Protein AF-A0A1H3LMM2-F1 (afdb_monomer_lite)

Organism: NCBI:txid576131

Sequence (87 aa):
MMLETDFETDTDITRARAPLEAFKDFIEFAPAGAKAVYWRGTYLANYSVAEFARKLQATGLCELVQRRITQGRKTEFEYVAIKRRAA

Foldseek 3Di:
DDPPPPDDDAAELVPDPDSQVVVVVCLQPPAAQHKHQSDKFQDDDDPNSVVVLVVCVVVVQWDWDKDWDDDPPDIMITIMIGGHHHD

Radius of gyration: 13.44 Å; chains: 1; bounding box: 28×42×29 Å

Structure (mmCIF, N/CA/C/O backbone):
data_AF-A0A1H3LMM2-F1
#
_entry.id   AF-A0A1H3LMM2-F1
#
loop_
_atom_site.group_PDB
_atom_site.id
_atom_site.type_symbol
_atom_site.label_atom_id
_atom_site.label_alt_id
_atom_site.label_comp_id
_atom_site.label_asym_id
_atom_site.label_entity_id
_atom_site.label_seq_id
_atom_site.pdbx_PDB_ins_code
_atom_site.Cartn_x
_atom_site.Cartn_y
_atom_site.Cartn_z
_atom_site.occupancy
_atom_site.B_iso_or_equiv
_atom_site.auth_seq_id
_atom_site.auth_comp_id
_atom_site.auth_asym_id
_atom_site.auth_atom_id
_atom_site.pdbx_PDB_model_num
ATOM 1 N N . MET A 1 1 ? -8.997 -33.756 4.779 1.00 34.31 1 MET A N 1
ATOM 2 C CA . MET A 1 1 ? -9.785 -32.664 4.176 1.00 34.31 1 MET A CA 1
ATOM 3 C C . MET A 1 1 ? -9.185 -31.365 4.692 1.00 34.31 1 MET A C 1
ATOM 5 O O . MET A 1 1 ? -9.496 -30.959 5.802 1.00 34.31 1 MET A O 1
ATOM 9 N N . MET A 1 2 ? -8.183 -30.831 3.989 1.00 35.25 2 MET A N 1
ATOM 10 C CA . MET A 1 2 ? -7.577 -29.541 4.333 1.00 35.25 2 MET A CA 1
ATOM 11 C C . MET A 1 2 ? -8.509 -28.468 3.781 1.00 35.25 2 MET A C 1
ATOM 13 O O . MET A 1 2 ? -8.848 -28.515 2.603 1.00 35.25 2 MET A O 1
ATOM 17 N N . LEU A 1 3 ? -8.979 -27.574 4.645 1.00 42.75 3 LEU A N 1
ATOM 18 C CA . LEU A 1 3 ? -9.712 -26.385 4.235 1.00 42.75 3 LEU A CA 1
ATOM 19 C C . LEU A 1 3 ? -8.716 -25.481 3.509 1.00 42.75 3 LEU A C 1
ATOM 21 O O . LEU A 1 3 ? -7.939 -24.775 4.148 1.00 42.75 3 LEU A O 1
ATOM 25 N N . GLU A 1 4 ? -8.704 -25.555 2.182 1.00 37.66 4 GLU A N 1
ATOM 26 C CA . GLU A 1 4 ? -8.196 -24.475 1.346 1.00 37.66 4 GLU A CA 1
ATOM 27 C C . GLU A 1 4 ? -9.158 -23.308 1.553 1.00 37.66 4 GLU A C 1
ATOM 29 O O . GLU A 1 4 ? -10.187 -23.184 0.896 1.00 37.66 4 GLU A O 1
ATOM 34 N N . THR A 1 5 ? -8.900 -22.503 2.580 1.00 43.88 5 THR A N 1
ATOM 35 C CA . THR A 1 5 ? -9.511 -21.188 2.672 1.00 43.88 5 THR A CA 1
ATOM 36 C C . THR A 1 5 ? -8.958 -20.400 1.494 1.00 43.88 5 THR A C 1
ATOM 38 O O . THR A 1 5 ? -7.814 -19.945 1.536 1.00 43.88 5 THR A O 1
ATOM 41 N N . ASP A 1 6 ? -9.762 -20.283 0.437 1.00 40.88 6 ASP A N 1
ATOM 42 C CA . ASP A 1 6 ? -9.655 -19.251 -0.589 1.00 40.88 6 ASP A CA 1
ATOM 43 C C . ASP A 1 6 ? -9.665 -17.885 0.114 1.00 40.88 6 ASP A C 1
ATOM 45 O O . ASP A 1 6 ? -10.694 -17.226 0.254 1.00 40.88 6 ASP A O 1
ATOM 49 N N . PHE A 1 7 ? -8.521 -17.474 0.661 1.00 44.06 7 PHE A N 1
ATOM 50 C CA . PHE A 1 7 ? -8.332 -16.101 1.087 1.00 44.06 7 PHE A CA 1
ATOM 51 C C . PHE A 1 7 ? -8.278 -15.271 -0.186 1.00 44.06 7 PHE A C 1
ATOM 53 O O . PHE A 1 7 ? -7.357 -15.436 -0.987 1.00 44.06 7 PHE A O 1
ATOM 60 N N . GLU A 1 8 ? -9.305 -14.432 -0.342 1.00 54.84 8 GLU A N 1
ATOM 61 C CA . GLU A 1 8 ? -9.438 -13.341 -1.304 1.00 54.84 8 GLU A CA 1
ATOM 62 C C . GLU A 1 8 ? -8.099 -12.949 -1.931 1.00 54.84 8 GLU A C 1
ATOM 64 O O . GLU A 1 8 ? -7.162 -12.535 -1.241 1.00 54.84 8 GLU A O 1
ATOM 69 N N . THR A 1 9 ? -8.023 -13.084 -3.255 1.00 76.81 9 THR A N 1
ATOM 70 C CA . THR A 1 9 ? -6.953 -12.515 -4.076 1.00 76.81 9 THR A CA 1
ATOM 71 C C . THR A 1 9 ? -6.596 -11.117 -3.582 1.00 76.81 9 THR A C 1
ATOM 73 O O . THR A 1 9 ? -7.480 -10.267 -3.492 1.00 76.81 9 THR A O 1
ATOM 76 N N . ASP A 1 10 ? -5.312 -10.891 -3.282 1.00 88.31 10 ASP A N 1
ATOM 77 C CA . ASP A 1 10 ? -4.810 -9.593 -2.827 1.00 88.31 10 ASP A CA 1
ATOM 78 C C . ASP A 1 10 ? -5.349 -8.457 -3.722 1.00 88.31 10 ASP A C 1
ATOM 80 O O . ASP A 1 10 ? -5.257 -8.533 -4.952 1.00 88.31 10 ASP A O 1
ATOM 84 N N . THR A 1 11 ? -5.856 -7.374 -3.125 1.00 93.31 11 THR A N 1
ATOM 85 C CA . THR A 1 11 ? -6.316 -6.207 -3.890 1.00 93.31 11 THR A CA 1
ATOM 86 C C . THR A 1 11 ? -5.129 -5.559 -4.601 1.00 93.31 11 THR A C 1
ATOM 88 O O . THR A 1 11 ? -4.183 -5.088 -3.966 1.00 93.31 11 THR A O 1
ATOM 91 N N . ASP A 1 12 ? -5.162 -5.512 -5.932 1.00 93.62 12 ASP A N 1
ATOM 92 C CA . ASP A 1 12 ? -4.075 -4.948 -6.733 1.00 93.62 12 ASP A CA 1
ATOM 93 C C . ASP A 1 12 ? -4.258 -3.442 -6.966 1.00 93.62 12 ASP A C 1
ATOM 95 O O . ASP A 1 12 ? -4.907 -3.006 -7.918 1.00 93.62 12 ASP A O 1
ATOM 99 N N . ILE A 1 13 ? -3.634 -2.633 -6.110 1.00 93.88 13 ILE A N 1
ATOM 100 C CA . ILE A 1 13 ? -3.648 -1.166 -6.211 1.00 93.88 13 ILE A CA 1
ATOM 101 C C . ILE A 1 13 ? -2.702 -0.669 -7.317 1.00 93.88 13 ILE A C 1
ATOM 103 O O . ILE A 1 13 ? -2.876 0.431 -7.843 1.00 93.88 13 ILE A O 1
ATOM 107 N N . THR A 1 14 ? -1.710 -1.469 -7.724 1.00 90.75 14 THR A N 1
ATOM 108 C CA . THR A 1 14 ? -0.640 -1.023 -8.640 1.00 90.75 14 THR A CA 1
ATOM 109 C C . THR A 1 14 ? -1.137 -0.657 -10.034 1.00 90.75 14 THR A C 1
ATOM 111 O O . THR A 1 14 ? -0.465 0.075 -10.757 1.00 90.75 14 THR A O 1
ATOM 114 N N . ARG A 1 15 ? -2.322 -1.150 -10.404 1.00 87.12 15 ARG A N 1
ATOM 115 C CA . ARG A 1 15 ? -2.967 -0.904 -11.699 1.00 87.12 15 ARG A CA 1
ATOM 116 C C . ARG A 1 15 ? -4.032 0.189 -11.644 1.00 87.12 15 ARG A C 1
ATOM 118 O O . ARG A 1 15 ? -4.612 0.519 -12.677 1.00 87.12 15 ARG A O 1
ATOM 125 N N . ALA A 1 16 ? -4.312 0.743 -10.466 1.00 91.25 16 ALA A N 1
ATOM 126 C CA . ALA A 1 16 ? -5.298 1.800 -10.328 1.00 91.25 16 ALA A CA 1
ATOM 127 C C . ALA A 1 16 ? -4.818 3.078 -11.027 1.00 91.25 16 ALA A C 1
ATOM 129 O O . ALA A 1 16 ? -3.651 3.458 -10.943 1.00 91.25 16 ALA A O 1
ATOM 130 N N . ARG A 1 17 ? -5.745 3.797 -11.671 1.00 91.56 17 ARG A N 1
ATOM 131 C CA . ARG A 1 17 ? -5.458 5.114 -12.266 1.00 91.56 17 ARG A CA 1
ATOM 132 C C . ARG A 1 17 ? -4.989 6.129 -11.213 1.00 91.56 17 ARG A C 1
ATOM 134 O O . ARG A 1 17 ? -4.182 6.999 -11.525 1.00 91.56 17 ARG A O 1
ATOM 141 N N . ALA A 1 18 ? -5.488 6.003 -9.983 1.00 93.38 18 ALA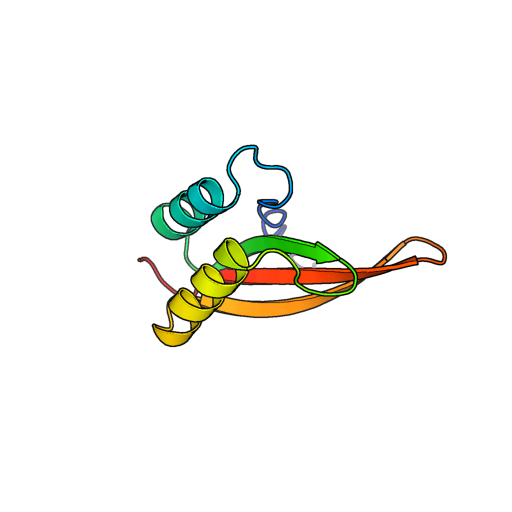 A N 1
ATOM 142 C CA . ALA A 1 18 ? -5.103 6.804 -8.825 1.00 93.38 18 ALA A CA 1
ATOM 143 C C . ALA A 1 18 ? -4.723 5.877 -7.648 1.00 93.38 18 ALA A C 1
ATOM 145 O O . ALA A 1 18 ? -5.557 5.617 -6.783 1.00 93.38 18 ALA A O 1
ATOM 146 N N . PRO A 1 19 ? -3.480 5.355 -7.602 1.00 93.06 19 PRO A N 1
ATOM 147 C CA . PRO A 1 19 ? -3.073 4.344 -6.620 1.00 93.06 19 PRO A CA 1
ATOM 148 C C . PRO A 1 19 ? -3.196 4.790 -5.164 1.00 93.06 19 PRO A C 1
ATOM 150 O O . PRO A 1 19 ? -3.550 3.992 -4.306 1.00 93.06 19 PRO A O 1
ATOM 153 N N . LEU A 1 20 ? -2.917 6.064 -4.870 1.00 95.00 20 LEU A N 1
ATOM 154 C CA . LEU A 1 20 ? -3.027 6.574 -3.505 1.00 95.00 20 LEU A CA 1
ATOM 155 C C . LEU A 1 20 ? -4.484 6.602 -3.023 1.00 95.00 20 LEU A C 1
ATOM 157 O O . LEU A 1 20 ? -4.743 6.203 -1.893 1.00 95.00 20 LEU A O 1
ATOM 161 N N . GLU A 1 21 ? -5.422 7.028 -3.872 1.00 96.50 21 GLU A N 1
ATOM 162 C CA . GLU A 1 21 ? -6.850 7.049 -3.525 1.00 96.50 21 GLU A CA 1
ATOM 163 C C . GLU A 1 21 ? -7.398 5.627 -3.389 1.00 96.50 21 GLU A C 1
ATOM 165 O O . GLU A 1 21 ? -7.980 5.304 -2.363 1.00 96.50 21 GLU A O 1
ATOM 170 N N . ALA A 1 22 ? -7.067 4.726 -4.321 1.00 96.44 22 ALA A N 1
ATOM 171 C CA . ALA A 1 22 ? -7.430 3.312 -4.201 1.00 96.44 22 ALA A CA 1
ATOM 172 C C . ALA A 1 22 ? -6.879 2.664 -2.915 1.00 96.44 22 ALA A C 1
ATOM 174 O O . ALA A 1 22 ? -7.505 1.776 -2.339 1.00 96.44 22 ALA A O 1
ATOM 175 N N . PHE A 1 23 ? -5.711 3.110 -2.439 1.00 96.38 23 PHE A N 1
ATOM 176 C CA . PHE A 1 23 ? -5.173 2.648 -1.165 1.00 96.38 23 PHE A CA 1
ATOM 177 C C . PHE A 1 23 ? -5.937 3.219 0.032 1.00 96.38 23 PHE A C 1
ATOM 179 O O . PHE A 1 23 ? -6.196 2.486 0.981 1.00 96.38 23 PHE A O 1
ATOM 186 N N . LYS A 1 24 ? -6.337 4.494 0.005 1.00 96.50 24 LYS A N 1
ATOM 187 C CA . LYS A 1 24 ? -7.204 5.057 1.051 1.00 96.50 24 LYS A CA 1
ATOM 188 C C . LYS A 1 24 ? -8.537 4.315 1.114 1.00 96.50 24 LYS A C 1
ATOM 190 O O . LYS A 1 24 ? -8.904 3.879 2.198 1.00 96.50 24 LYS A O 1
ATOM 195 N N . ASP A 1 25 ? -9.169 4.076 -0.034 1.00 96.38 25 ASP A N 1
ATOM 196 C CA . ASP A 1 25 ? -10.429 3.331 -0.127 1.00 96.38 25 ASP A CA 1
ATOM 197 C C . ASP A 1 25 ? -10.278 1.915 0.446 1.00 96.38 25 ASP A C 1
ATOM 199 O O . ASP A 1 25 ? -11.102 1.455 1.235 1.00 96.38 25 ASP A O 1
ATOM 203 N N . PHE A 1 26 ? -9.182 1.225 0.115 1.00 95.69 26 PHE A N 1
ATOM 204 C CA . PHE A 1 26 ? -8.873 -0.078 0.703 1.00 95.69 26 PHE A CA 1
ATOM 205 C C . PHE A 1 26 ? -8.780 0.001 2.234 1.00 95.69 26 PHE A C 1
ATOM 207 O O . PHE A 1 26 ? -9.353 -0.825 2.944 1.00 95.69 26 PHE A O 1
ATOM 214 N N . ILE A 1 27 ? -8.078 1.002 2.765 1.00 95.81 27 ILE A N 1
ATOM 215 C CA . ILE A 1 27 ? -7.945 1.182 4.211 1.00 95.81 27 ILE A CA 1
ATOM 216 C C . ILE A 1 27 ? -9.267 1.547 4.872 1.00 95.81 27 ILE A C 1
ATOM 218 O O . ILE A 1 27 ? -9.491 1.113 5.998 1.00 95.81 27 ILE A O 1
ATOM 222 N N . GLU A 1 28 ? -10.146 2.281 4.210 1.00 95.38 28 GLU A N 1
ATOM 223 C CA . GLU A 1 28 ? -11.455 2.636 4.748 1.00 95.38 28 GLU A CA 1
ATOM 224 C C . GLU A 1 28 ? -12.376 1.409 4.791 1.00 95.38 28 GLU A C 1
ATOM 226 O O . GLU A 1 28 ? -12.848 1.017 5.861 1.00 95.38 28 GLU A O 1
ATOM 231 N N . PHE A 1 29 ? -12.536 0.718 3.661 1.00 94.31 29 PHE A N 1
ATOM 232 C CA . PHE A 1 29 ? -13.623 -0.247 3.479 1.00 94.31 29 PHE A CA 1
ATOM 233 C C . PHE A 1 29 ? -13.232 -1.715 3.663 1.00 94.31 29 PHE A C 1
ATOM 235 O O . PHE A 1 29 ? -14.099 -2.534 3.968 1.00 94.31 29 PHE A O 1
ATOM 242 N N . ALA A 1 30 ? -11.959 -2.089 3.498 1.00 93.75 30 ALA A N 1
ATOM 243 C CA . ALA A 1 30 ? -11.580 -3.500 3.567 1.00 93.75 30 ALA A CA 1
ATOM 244 C C . ALA A 1 30 ? -11.693 -4.054 5.002 1.00 93.75 30 ALA A C 1
ATOM 246 O O . ALA A 1 30 ? -11.442 -3.328 5.969 1.00 93.75 30 ALA A O 1
ATOM 247 N N . PRO A 1 31 ? -12.031 -5.336 5.197 1.00 93.19 31 PRO A N 1
ATOM 248 C CA . PRO A 1 31 ? -12.032 -5.934 6.527 1.00 93.19 31 PRO A CA 1
ATOM 249 C C . PRO A 1 31 ? -10.609 -6.076 7.095 1.00 93.19 31 PRO A C 1
ATOM 251 O O . PRO A 1 31 ? -9.605 -6.023 6.381 1.00 93.19 31 PRO A O 1
ATOM 254 N N . ALA A 1 32 ? -10.505 -6.282 8.409 1.00 93.75 32 ALA A N 1
ATOM 255 C CA . ALA A 1 32 ? -9.240 -6.692 9.016 1.00 93.75 32 ALA A CA 1
ATOM 256 C C . ALA A 1 32 ? -8.792 -8.049 8.439 1.00 93.75 32 ALA A C 1
ATOM 258 O O . ALA A 1 32 ? -9.609 -8.938 8.221 1.00 93.75 32 ALA A O 1
ATOM 259 N N . GLY A 1 33 ? -7.494 -8.205 8.192 1.00 93.56 33 GLY A N 1
ATOM 260 C CA . GLY A 1 33 ? -6.906 -9.356 7.505 1.00 93.56 33 GLY A CA 1
ATOM 261 C C . GLY A 1 33 ? -6.821 -9.200 5.984 1.00 93.56 33 GLY A C 1
ATOM 262 O O . GLY A 1 33 ? -6.039 -9.921 5.361 1.00 93.56 33 GLY A O 1
ATOM 263 N N . ALA A 1 34 ? -7.546 -8.241 5.393 1.00 95.31 34 ALA A N 1
ATOM 264 C CA . ALA A 1 34 ? -7.460 -7.961 3.965 1.00 95.31 34 ALA A CA 1
ATOM 265 C C . ALA A 1 34 ? -6.053 -7.501 3.568 1.00 95.31 34 ALA A C 1
ATOM 267 O O . ALA A 1 34 ? -5.337 -6.855 4.345 1.00 95.31 34 ALA A O 1
ATOM 268 N N . LYS A 1 35 ? -5.669 -7.818 2.330 1.00 96.06 35 LYS A N 1
ATOM 269 C CA . LYS A 1 35 ? -4.332 -7.565 1.791 1.00 96.06 35 LYS A CA 1
ATOM 270 C C . LYS A 1 35 ? -4.424 -6.719 0.535 1.00 96.06 35 LYS A C 1
ATOM 272 O O . LYS A 1 35 ? -5.279 -6.965 -0.312 1.00 96.06 35 LYS A O 1
ATOM 277 N N . ALA A 1 36 ? -3.505 -5.773 0.392 1.00 96.06 36 ALA A N 1
ATOM 278 C CA . ALA A 1 36 ? -3.362 -5.005 -0.832 1.00 96.06 36 ALA A CA 1
ATOM 279 C C . ALA A 1 36 ? -1.913 -4.963 -1.309 1.00 96.06 36 ALA A C 1
ATOM 281 O O . ALA A 1 36 ? -1.011 -4.590 -0.554 1.00 96.06 36 ALA A O 1
ATOM 282 N N . VAL A 1 37 ? -1.697 -5.296 -2.581 1.00 95.94 37 VAL A N 1
ATOM 283 C CA . VAL A 1 37 ? -0.420 -5.075 -3.265 1.00 95.94 37 VAL A CA 1
ATOM 284 C C . VAL A 1 37 ? -0.394 -3.621 -3.719 1.00 95.94 37 VAL A C 1
ATOM 286 O O . VAL A 1 37 ? -1.064 -3.249 -4.682 1.00 95.94 37 VAL A O 1
ATOM 289 N N . TYR A 1 38 ? 0.381 -2.790 -3.026 1.00 95.50 38 TYR A N 1
ATOM 290 C CA . TYR A 1 38 ? 0.471 -1.357 -3.322 1.00 95.50 38 TYR A CA 1
ATOM 291 C C . TYR A 1 38 ? 1.655 -1.003 -4.227 1.00 95.50 38 TYR A C 1
ATOM 293 O O . TYR A 1 38 ? 1.707 0.098 -4.777 1.00 95.50 38 TYR A O 1
ATOM 301 N N . TRP A 1 39 ? 2.601 -1.927 -4.423 1.00 95.25 39 TRP A N 1
ATOM 302 C CA . TRP A 1 39 ? 3.691 -1.757 -5.382 1.00 95.25 39 TRP A CA 1
ATOM 303 C C . TRP A 1 39 ? 4.256 -3.088 -5.881 1.00 95.25 39 TRP A C 1
ATOM 305 O O . TRP A 1 39 ? 4.297 -4.070 -5.138 1.00 95.25 39 TRP A O 1
ATOM 315 N N . ARG A 1 40 ? 4.759 -3.086 -7.123 1.00 92.44 40 ARG A N 1
ATOM 316 C CA . ARG A 1 40 ? 5.579 -4.159 -7.695 1.00 92.44 40 ARG A CA 1
ATOM 317 C C . ARG A 1 40 ? 6.839 -3.593 -8.325 1.00 92.44 40 ARG A C 1
ATOM 319 O O . ARG A 1 40 ? 6.782 -2.600 -9.043 1.00 92.44 40 ARG A O 1
ATOM 326 N N . GLY A 1 41 ? 7.964 -4.241 -8.073 1.00 90.44 41 GLY A N 1
ATOM 327 C CA . GLY A 1 41 ? 9.225 -3.900 -8.710 1.00 90.44 41 GLY A CA 1
ATOM 328 C C . GLY A 1 41 ? 10.423 -4.397 -7.922 1.00 90.44 41 GLY A C 1
ATOM 329 O O . GLY A 1 41 ? 10.296 -4.956 -6.835 1.00 90.44 41 GLY A O 1
ATOM 330 N N . THR A 1 42 ? 11.612 -4.182 -8.473 1.00 86.19 42 THR A N 1
ATOM 331 C CA . THR A 1 42 ? 12.879 -4.508 -7.804 1.00 86.19 42 THR A CA 1
ATOM 332 C C . THR A 1 42 ? 13.142 -3.614 -6.591 1.00 86.19 42 THR A C 1
ATOM 334 O O . THR A 1 42 ? 13.774 -4.053 -5.634 1.00 86.19 42 THR A O 1
ATOM 337 N N . TYR A 1 43 ? 12.625 -2.384 -6.612 1.00 83.69 43 TYR A N 1
ATOM 338 C CA . TYR A 1 43 ? 12.639 -1.437 -5.501 1.00 83.69 43 TYR A CA 1
ATOM 339 C C . TYR A 1 43 ? 11.333 -0.636 -5.454 1.00 83.69 43 TYR A C 1
ATOM 341 O O . TYR A 1 43 ? 10.658 -0.451 -6.470 1.00 83.69 43 TYR A O 1
ATOM 349 N N . LEU A 1 44 ? 10.977 -0.149 -4.264 1.00 84.19 44 LEU A N 1
ATOM 350 C CA . LEU A 1 44 ? 9.800 0.687 -4.028 1.00 84.19 44 LEU A CA 1
ATOM 351 C C . LEU A 1 44 ? 10.060 2.130 -4.486 1.00 84.19 44 LEU A C 1
ATOM 353 O O . LEU A 1 44 ? 10.703 2.891 -3.768 1.00 84.19 44 LEU A O 1
ATOM 357 N N . ALA A 1 45 ? 9.578 2.495 -5.679 1.00 79.81 45 ALA A N 1
ATOM 358 C CA . ALA A 1 45 ? 9.899 3.783 -6.311 1.00 79.81 45 ALA A CA 1
ATOM 359 C C . ALA A 1 45 ? 8.820 4.870 -6.144 1.00 79.81 45 ALA A C 1
ATOM 361 O O . ALA A 1 45 ? 9.125 6.056 -6.253 1.00 79.81 45 ALA A O 1
ATOM 362 N N . ASN A 1 46 ? 7.561 4.503 -5.883 1.00 82.12 46 ASN A N 1
ATOM 363 C CA . ASN A 1 46 ? 6.487 5.482 -5.701 1.00 82.12 46 ASN A CA 1
ATOM 364 C C . ASN A 1 46 ? 6.496 6.051 -4.277 1.00 82.12 46 ASN A C 1
ATOM 366 O O . ASN A 1 46 ? 5.999 5.416 -3.344 1.00 82.12 46 ASN A O 1
ATOM 370 N N . TYR A 1 47 ? 7.052 7.256 -4.131 1.00 88.94 47 TYR A N 1
ATOM 371 C CA . TYR A 1 47 ? 7.240 7.907 -2.836 1.00 88.94 47 TYR A CA 1
ATOM 372 C C . TYR A 1 47 ? 5.926 8.106 -2.072 1.00 88.94 47 TYR A C 1
ATOM 374 O O . TYR A 1 47 ? 5.845 7.712 -0.914 1.00 88.94 47 TYR A O 1
ATOM 382 N N . SER A 1 48 ? 4.879 8.643 -2.706 1.00 93.12 48 SER A N 1
ATOM 383 C CA . SER A 1 48 ? 3.628 8.985 -2.012 1.00 93.12 48 SER A CA 1
ATOM 384 C C . SER A 1 48 ? 2.885 7.753 -1.491 1.00 93.12 48 SER A C 1
ATOM 386 O O . SER A 1 48 ? 2.418 7.742 -0.354 1.00 93.12 48 SER A O 1
ATOM 388 N N . VAL A 1 49 ? 2.808 6.687 -2.294 1.00 94.56 49 VAL A N 1
ATOM 389 C CA . VAL A 1 49 ? 2.165 5.426 -1.879 1.00 94.56 49 VAL A CA 1
ATOM 390 C C . VAL A 1 49 ? 2.993 4.736 -0.790 1.00 94.56 49 VAL A C 1
ATOM 392 O O . VAL A 1 49 ? 2.442 4.237 0.190 1.00 94.56 49 VAL A O 1
ATOM 395 N N . ALA A 1 50 ? 4.323 4.756 -0.917 1.00 94.50 50 ALA A N 1
ATOM 396 C CA . ALA A 1 50 ? 5.231 4.212 0.087 1.00 94.50 50 ALA A CA 1
ATOM 397 C C . ALA A 1 50 ? 5.155 4.964 1.422 1.00 94.50 50 ALA A C 1
ATOM 399 O O . ALA A 1 50 ? 5.155 4.340 2.482 1.00 94.50 50 ALA A O 1
ATOM 400 N N . GLU A 1 51 ? 5.108 6.294 1.385 1.00 96.38 51 GLU A N 1
ATOM 401 C CA . GLU A 1 51 ? 4.984 7.137 2.571 1.00 96.38 51 GLU A CA 1
ATOM 402 C C . GLU A 1 51 ? 3.652 6.875 3.280 1.00 96.38 51 GLU A C 1
ATOM 404 O O . GLU A 1 51 ? 3.629 6.698 4.499 1.00 96.38 51 GLU A O 1
ATOM 409 N N . PHE A 1 52 ? 2.556 6.773 2.524 1.00 96.75 52 PHE A N 1
ATOM 410 C CA . PHE A 1 52 ? 1.249 6.435 3.078 1.00 96.75 52 PHE A CA 1
ATOM 411 C C . PHE A 1 52 ? 1.257 5.055 3.751 1.00 96.75 52 PHE A C 1
ATOM 413 O O . PHE A 1 52 ? 0.867 4.950 4.912 1.00 96.75 52 PHE A O 1
ATOM 420 N N . ALA A 1 53 ? 1.812 4.028 3.096 1.00 96.69 53 ALA A N 1
ATOM 421 C CA . ALA A 1 53 ? 1.974 2.694 3.682 1.00 96.69 53 ALA A CA 1
ATOM 422 C C . ALA A 1 53 ? 2.727 2.734 5.024 1.00 96.69 53 ALA A C 1
ATOM 424 O O . ALA A 1 53 ? 2.296 2.1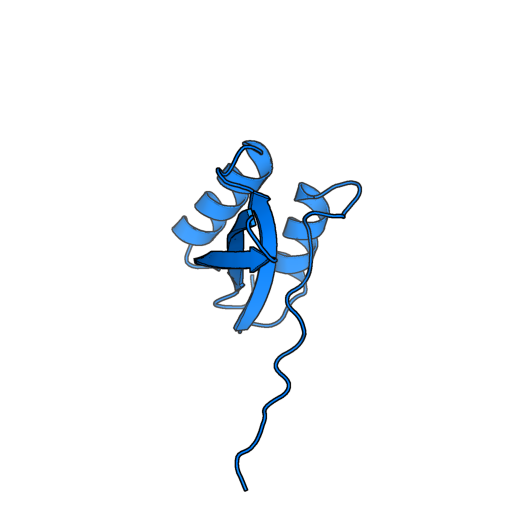33 6.009 1.00 96.69 53 ALA A O 1
ATOM 425 N N . ARG A 1 54 ? 3.834 3.487 5.089 1.00 96.56 54 ARG A N 1
ATOM 426 C CA . ARG A 1 54 ? 4.625 3.641 6.321 1.00 96.56 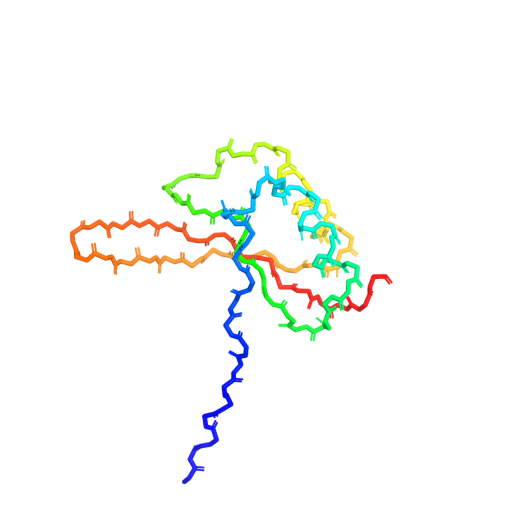54 ARG A CA 1
ATOM 427 C C . ARG A 1 54 ? 3.854 4.362 7.422 1.00 96.56 54 ARG A C 1
ATOM 429 O O . ARG A 1 54 ? 3.952 3.956 8.576 1.00 96.56 54 ARG A O 1
ATOM 436 N N . LYS A 1 55 ? 3.076 5.399 7.089 1.00 97.56 55 LYS A N 1
ATOM 437 C CA . LYS A 1 55 ? 2.214 6.096 8.062 1.00 97.56 55 LYS A CA 1
ATOM 438 C C . LYS A 1 55 ? 1.189 5.137 8.667 1.00 97.56 55 LYS A C 1
ATOM 440 O O . LYS A 1 55 ? 1.051 5.096 9.884 1.00 97.56 55 LYS A O 1
ATOM 445 N N . LEU A 1 56 ? 0.537 4.320 7.842 1.00 96.81 56 LEU A N 1
ATOM 446 C CA . LEU A 1 56 ? -0.427 3.311 8.299 1.00 96.81 56 LEU A CA 1
ATOM 447 C C . LEU A 1 56 ? 0.217 2.232 9.178 1.00 96.81 56 LEU A C 1
ATOM 449 O O . LEU A 1 56 ? -0.398 1.746 10.126 1.00 96.81 56 LEU A O 1
ATOM 453 N N . GLN A 1 57 ? 1.458 1.851 8.876 1.00 97.25 57 GLN A N 1
ATOM 454 C CA . GLN A 1 57 ? 2.210 0.929 9.721 1.00 97.25 57 GLN A CA 1
ATOM 455 C C . GLN A 1 57 ? 2.546 1.551 11.076 1.00 97.25 57 GLN A C 1
ATOM 457 O O . GLN A 1 57 ? 2.363 0.912 12.110 1.00 97.25 57 GLN A O 1
ATOM 462 N N . ALA A 1 58 ? 2.992 2.808 11.085 1.00 97.31 58 ALA A N 1
ATOM 463 C CA . ALA A 1 58 ? 3.345 3.523 12.307 1.00 97.31 58 ALA A CA 1
ATOM 464 C C . ALA A 1 58 ? 2.149 3.701 13.261 1.00 97.31 58 ALA A C 1
ATOM 466 O O . ALA A 1 58 ? 2.334 3.708 14.474 1.00 97.31 58 ALA A O 1
ATOM 467 N N . THR A 1 59 ? 0.920 3.792 12.739 1.00 96.00 59 THR A N 1
ATOM 468 C CA . THR A 1 59 ? -0.311 3.837 13.553 1.00 96.00 59 THR A CA 1
ATOM 469 C C . THR A 1 59 ? -0.819 2.452 13.980 1.00 96.00 59 THR A C 1
ATOM 471 O O . THR A 1 59 ? -1.832 2.345 14.681 1.00 96.00 59 THR A O 1
ATOM 474 N N . GLY A 1 60 ? -0.151 1.377 13.549 1.00 95.62 60 GLY A N 1
ATOM 475 C CA . GLY A 1 60 ? -0.564 -0.007 13.785 1.00 95.62 60 GLY A CA 1
ATOM 476 C C . GLY A 1 60 ? -1.809 -0.427 12.999 1.00 95.62 60 GLY A C 1
ATOM 477 O O . GLY A 1 60 ? -2.417 -1.450 13.318 1.00 95.62 60 GLY A O 1
ATOM 478 N N . LEU A 1 61 ? -2.229 0.356 11.999 1.00 95.50 61 LEU A N 1
ATOM 479 C CA . LEU A 1 61 ? -3.389 0.032 11.168 1.00 95.50 61 LEU A CA 1
ATOM 480 C C . LEU A 1 61 ? -3.050 -1.025 10.111 1.00 95.50 61 LEU A C 1
ATOM 482 O O . LEU A 1 61 ? -3.910 -1.822 9.734 1.00 95.50 61 LEU A O 1
ATOM 486 N N . CYS A 1 62 ? -1.793 -1.062 9.669 1.00 96.06 62 CYS A N 1
ATOM 487 C CA . CYS A 1 62 ? -1.288 -2.047 8.722 1.00 96.06 62 CYS A CA 1
ATOM 488 C C . CYS A 1 62 ? -0.001 -2.720 9.192 1.00 96.06 62 CYS A C 1
ATOM 490 O O . CYS A 1 62 ? 0.810 -2.142 9.910 1.00 96.06 62 CYS A O 1
ATOM 492 N N . GLU A 1 63 ? 0.216 -3.928 8.695 1.00 97.06 63 GLU A N 1
ATOM 493 C CA . GLU A 1 63 ? 1.518 -4.581 8.659 1.00 97.06 63 GLU A CA 1
ATOM 494 C C . GLU A 1 63 ? 2.028 -4.567 7.217 1.00 97.06 63 GLU A C 1
ATOM 496 O O . GLU A 1 63 ? 1.260 -4.818 6.287 1.00 97.06 63 GLU A O 1
ATOM 501 N N . LEU A 1 64 ? 3.305 -4.230 7.019 1.00 96.88 64 LEU A N 1
ATOM 502 C CA . LEU A 1 64 ? 3.916 -4.206 5.693 1.00 96.88 64 LEU A CA 1
ATOM 503 C C . LEU A 1 64 ? 4.782 -5.441 5.515 1.00 96.88 64 LEU A C 1
ATOM 505 O O . LEU A 1 64 ? 5.677 -5.697 6.320 1.00 96.88 64 LEU A O 1
ATOM 509 N N . VAL A 1 65 ? 4.541 -6.169 4.433 1.00 95.50 65 VAL A N 1
ATOM 510 C CA . VAL A 1 65 ? 5.329 -7.342 4.064 1.00 95.50 65 VAL A CA 1
ATOM 511 C C . VAL A 1 65 ? 5.855 -7.193 2.646 1.00 95.50 65 VAL A C 1
ATOM 513 O O . VAL A 1 65 ? 5.252 -6.541 1.790 1.00 95.50 65 VAL A O 1
ATOM 516 N N . GLN A 1 66 ? 7.001 -7.813 2.395 1.00 94.94 66 GLN A N 1
ATOM 517 C CA . GLN A 1 66 ? 7.588 -7.904 1.069 1.00 94.94 66 GLN A CA 1
ATOM 518 C C . GLN A 1 66 ? 7.560 -9.367 0.626 1.00 94.94 66 GLN A C 1
ATOM 520 O O . GLN A 1 66 ? 8.117 -10.235 1.298 1.00 94.94 66 GLN A O 1
ATOM 525 N N . ARG A 1 67 ? 6.917 -9.644 -0.508 1.00 93.44 67 ARG A N 1
ATOM 526 C CA . ARG A 1 67 ? 6.870 -10.972 -1.129 1.00 93.44 67 ARG A CA 1
ATOM 527 C C . ARG A 1 67 ? 7.783 -10.980 -2.345 1.00 93.44 67 ARG A C 1
ATOM 529 O O . ARG A 1 67 ? 7.670 -10.122 -3.213 1.00 93.44 67 ARG A O 1
ATOM 536 N N . ARG A 1 68 ? 8.686 -11.955 -2.434 1.00 92.25 68 ARG A N 1
ATOM 537 C CA . ARG A 1 68 ? 9.456 -12.198 -3.659 1.00 92.25 68 ARG A CA 1
ATOM 538 C C . ARG A 1 68 ? 8.564 -12.915 -4.671 1.00 92.25 68 ARG A C 1
ATOM 540 O O . ARG A 1 68 ? 7.977 -13.939 -4.339 1.00 92.25 68 ARG A O 1
ATOM 547 N N . ILE A 1 69 ? 8.517 -12.410 -5.898 1.00 89.81 69 ILE A N 1
ATOM 548 C CA . ILE A 1 69 ? 7.858 -13.061 -7.032 1.00 89.81 69 ILE A CA 1
ATOM 549 C C . ILE A 1 69 ? 8.893 -13.444 -8.087 1.00 89.81 69 ILE A C 1
ATOM 551 O O . ILE A 1 69 ? 9.769 -12.658 -8.453 1.00 89.81 69 ILE A O 1
ATOM 555 N N . THR A 1 70 ? 8.804 -14.678 -8.578 1.00 87.31 70 THR A N 1
ATOM 556 C CA . THR A 1 70 ? 9.668 -15.187 -9.646 1.00 87.31 70 THR A CA 1
ATOM 557 C C . THR A 1 70 ? 8.802 -15.587 -10.829 1.00 87.31 70 THR A C 1
ATOM 559 O O . THR A 1 70 ? 7.963 -16.475 -10.718 1.00 87.31 70 THR A O 1
ATOM 562 N N . GLN A 1 71 ? 9.010 -14.923 -11.966 1.00 80.12 71 GLN A N 1
ATOM 563 C CA . GLN A 1 71 ? 8.348 -15.237 -13.229 1.00 80.12 71 GLN A CA 1
ATOM 564 C C . GLN A 1 71 ? 9.416 -15.539 -14.283 1.00 80.12 71 GLN A C 1
ATOM 566 O O . GLN A 1 71 ? 10.110 -14.648 -14.784 1.00 80.12 71 GLN A O 1
ATOM 571 N N . GLY A 1 72 ? 9.592 -16.826 -14.589 1.00 84.44 72 GLY A N 1
ATOM 572 C CA . GLY A 1 72 ? 10.672 -17.297 -15.454 1.00 84.44 72 GLY A CA 1
ATOM 573 C C . GLY A 1 72 ? 12.045 -16.901 -14.901 1.00 84.44 72 GLY A C 1
ATOM 57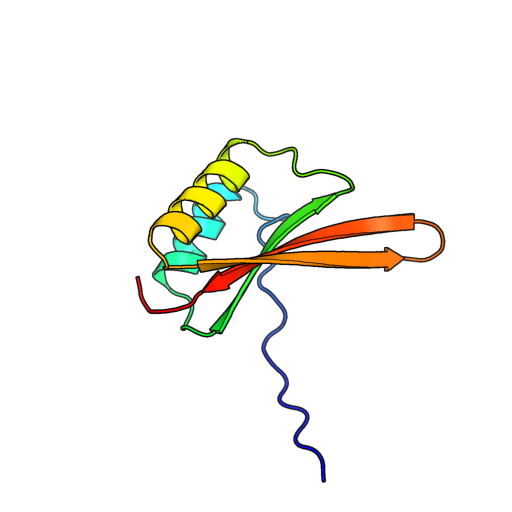4 O O . GLY A 1 72 ? 12.407 -17.277 -13.791 1.00 84.44 72 GLY A O 1
ATOM 575 N N . ARG A 1 73 ? 12.813 -16.123 -15.675 1.00 85.94 73 ARG A N 1
ATOM 576 C CA . ARG A 1 73 ? 14.145 -15.627 -15.273 1.00 85.94 73 ARG A CA 1
ATOM 577 C C . ARG A 1 73 ? 14.113 -14.294 -14.517 1.00 85.94 73 ARG A C 1
ATOM 579 O O . ARG A 1 73 ? 15.161 -13.839 -14.066 1.00 85.94 73 ARG A O 1
ATOM 586 N N . LYS A 1 74 ? 12.951 -13.645 -14.396 1.00 83.38 74 LYS A N 1
ATOM 587 C CA . LYS A 1 74 ? 12.818 -12.356 -13.706 1.00 83.38 74 LYS A CA 1
ATOM 588 C C . LYS A 1 74 ? 12.425 -12.578 -12.248 1.00 83.38 74 LYS A C 1
ATOM 590 O O . LYS A 1 74 ? 11.522 -13.357 -11.949 1.00 83.38 74 LYS A O 1
ATOM 595 N N . THR A 1 75 ? 13.122 -11.891 -11.346 1.00 87.38 75 THR A N 1
ATOM 596 C CA . THR A 1 75 ? 12.759 -11.785 -9.929 1.00 87.38 75 THR A CA 1
ATOM 597 C C . THR A 1 75 ? 12.358 -10.346 -9.647 1.00 87.38 75 THR A C 1
ATOM 599 O O . THR A 1 75 ? 13.138 -9.433 -9.909 1.00 87.38 75 THR A O 1
ATOM 602 N N . GLU A 1 76 ? 11.173 -10.163 -9.079 1.00 91.81 76 GLU A N 1
ATOM 603 C CA . GLU A 1 76 ? 10.666 -8.877 -8.605 1.00 91.81 76 GLU A CA 1
ATOM 604 C C . GLU A 1 76 ? 10.132 -9.031 -7.175 1.00 91.81 76 GLU A C 1
ATOM 606 O O . GLU A 1 76 ? 10.082 -10.137 -6.625 1.00 91.81 76 GLU A O 1
ATOM 611 N N . PHE A 1 77 ? 9.742 -7.919 -6.561 1.00 93.06 77 PHE A N 1
ATOM 612 C CA . PHE A 1 77 ? 9.084 -7.916 -5.264 1.00 93.06 77 PHE A CA 1
ATOM 613 C C . PHE A 1 77 ? 7.698 -7.301 -5.366 1.00 93.06 77 PHE A C 1
ATOM 615 O O . PHE A 1 77 ? 7.484 -6.323 -6.080 1.00 93.06 77 PHE A O 1
ATOM 622 N N . GLU A 1 78 ? 6.777 -7.854 -4.594 1.00 94.81 78 GLU A N 1
ATOM 623 C CA . GLU A 1 78 ? 5.503 -7.235 -4.274 1.00 94.81 78 GLU A CA 1
ATOM 624 C C . GLU A 1 78 ? 5.582 -6.672 -2.865 1.00 94.81 78 GLU A C 1
ATOM 626 O O . GLU A 1 78 ? 6.050 -7.329 -1.932 1.00 94.81 78 GLU A O 1
ATOM 631 N N . TYR A 1 79 ? 5.114 -5.443 -2.724 1.00 95.88 79 TYR A N 1
ATOM 632 C CA . TYR A 1 79 ? 4.995 -4.776 -1.444 1.00 95.88 79 TYR A CA 1
ATOM 633 C C . TYR A 1 79 ? 3.525 -4.781 -1.067 1.00 95.88 79 TYR A C 1
ATOM 635 O O . TYR A 1 79 ? 2.678 -4.276 -1.812 1.00 95.88 79 TYR A O 1
ATOM 643 N N . VAL A 1 80 ? 3.236 -5.407 0.066 1.00 96.56 80 VAL A N 1
ATOM 644 C CA . VAL A 1 80 ? 1.880 -5.738 0.485 1.00 96.56 80 VAL A CA 1
ATOM 645 C C . VAL A 1 80 ? 1.600 -5.081 1.823 1.00 96.56 80 VAL A C 1
ATOM 647 O O . VAL A 1 80 ? 2.420 -5.142 2.739 1.00 96.56 80 VAL A O 1
ATOM 650 N N . ALA A 1 81 ? 0.432 -4.462 1.933 1.00 97.00 81 ALA A N 1
ATOM 651 C CA . ALA A 1 81 ? -0.110 -3.984 3.191 1.00 97.00 81 ALA A CA 1
ATOM 652 C C . ALA A 1 81 ? -1.225 -4.922 3.649 1.00 97.00 81 ALA A C 1
ATOM 654 O O . ALA A 1 81 ? -2.134 -5.235 2.881 1.00 97.00 81 ALA A O 1
ATOM 655 N N . ILE A 1 82 ? -1.144 -5.369 4.898 1.00 96.69 82 ILE A N 1
ATOM 656 C CA . ILE A 1 82 ? -2.139 -6.224 5.542 1.00 96.69 82 ILE A CA 1
ATOM 657 C C . ILE A 1 82 ? -2.866 -5.376 6.579 1.00 96.69 82 ILE A C 1
ATOM 659 O O . ILE A 1 82 ? -2.248 -4.923 7.546 1.00 96.69 82 ILE A O 1
ATOM 663 N N . LYS A 1 83 ? -4.170 -5.156 6.399 1.00 95.50 83 LYS A N 1
ATOM 664 C CA . LYS A 1 83 ? -4.975 -4.374 7.344 1.00 95.50 83 LYS A CA 1
ATOM 665 C C . LYS A 1 83 ? -5.110 -5.150 8.654 1.00 95.50 83 LYS A C 1
ATOM 667 O O . LYS A 1 83 ? -5.547 -6.296 8.658 1.00 95.50 83 LYS A O 1
ATOM 672 N N . ARG A 1 84 ? -4.732 -4.550 9.785 1.00 94.44 84 ARG A N 1
ATOM 673 C CA . ARG A 1 84 ? -4.739 -5.221 11.101 1.00 94.44 84 ARG A CA 1
ATOM 674 C C . ARG A 1 84 ? -6.054 -5.051 11.854 1.00 94.44 84 ARG A C 1
ATOM 676 O O . ARG A 1 84 ? -6.422 -5.925 12.632 1.00 9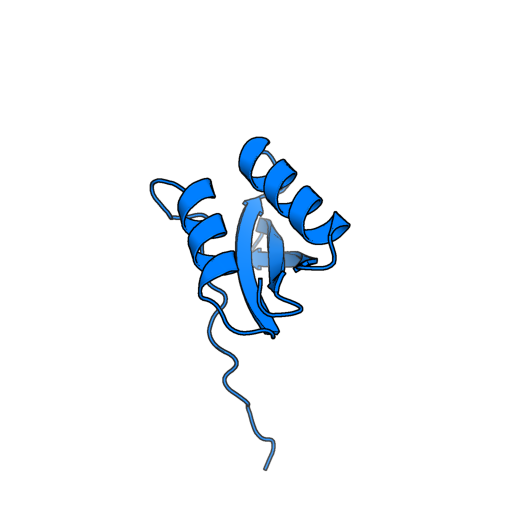4.44 84 ARG A O 1
ATOM 683 N N . ARG A 1 85 ? -6.749 -3.934 11.641 1.00 88.50 85 ARG A N 1
ATOM 684 C CA . ARG A 1 85 ? -8.017 -3.587 12.298 1.00 88.50 85 ARG A CA 1
ATOM 685 C C . ARG A 1 85 ? -8.821 -2.615 11.440 1.00 88.50 85 ARG A C 1
ATOM 687 O O . ARG A 1 85 ? -8.270 -2.052 10.497 1.00 88.50 85 ARG A O 1
ATOM 694 N N . ALA A 1 86 ? -10.102 -2.433 11.758 1.00 77.81 86 ALA A N 1
ATOM 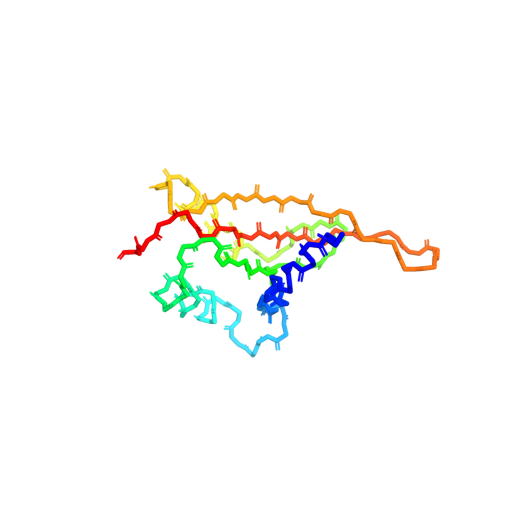695 C CA . ALA A 1 86 ? -10.908 -1.360 11.175 1.00 77.81 86 ALA A CA 1
ATOM 696 C C . ALA A 1 86 ? -10.252 0.009 11.450 1.00 77.81 86 ALA A C 1
ATOM 698 O O . ALA A 1 86 ? -9.615 0.177 12.496 1.00 77.81 86 ALA A O 1
ATOM 699 N N . ALA A 1 87 ? -10.344 0.905 10.464 1.00 68.69 87 ALA A N 1
ATOM 700 C CA . ALA A 1 87 ? -9.787 2.253 10.524 1.00 68.69 87 ALA A CA 1
ATOM 701 C C . ALA A 1 87 ? -10.640 3.158 11.419 1.00 68.69 87 ALA A C 1
ATOM 703 O O . ALA A 1 87 ? -11.868 2.922 11.473 1.00 68.69 87 ALA A O 1
#

Secondary structure (DSSP, 8-state):
----------EEGGG-SSHHHHHHHHHHHSPTT-EEEEEEESS---HHHHHHHHHHHHTTSEEEEEEEEEETTEEEEEEEEEE-S--

pLDDT: mean 87.6, std 15.67, range [34.31, 97.56]